Protein AF-A0A4R7UZ09-F1 (afdb_monomer)

Nearest PDB structures (foldseek):
  3q6a-assembly1_D  TM=7.659E-01  e=2.576E-01  Staphylococcus saprophyticus subsp. saprophyticus ATCC 15305 = NCTC 7292
  3q9q-assembly1_A  TM=7.322E-01  e=1.464E+00  Homo sapiens
  3w03-assembly1_B  TM=5.085E-01  e=7.398E-01  Homo sapiens
  3nhq-assembly1_A  TM=4.196E-01  e=1.376E+00  Pseudomonas aeruginosa
  4wpy-assembly1_A-2  TM=5.022E-01  e=5.388E+00  Mycobacterium tuberculosis H37Rv

Solvent-accessible surface area (backbone atoms only — not comparable to full-atom values): 3873 Å² total; per-residue (Å²): 125,81,45,79,46,89,89,39,36,43,28,40,71,56,90,91,27,40,41,37,42,39,46,43,86,42,94,94,51,72,42,76,49,79,47,78,49,64,96,46,70,69,59,47,65,67,47,47,66,58,51,54,54,49,54,52,52,51,51,61,67,71,74,110

Organism: NCBI:txid502181

Foldseek 3Di:
DPDDDPPAWDWDDDPNKIWIWGWDDDVPGIDIDIDIGDDDPVVVVVCVVVVVVVVVVVVVVVVD

Mean predicted aligned error: 3.08 Å

Radius of gyration: 13.08 Å; Cα contacts (8 Å, |Δi|>4): 70; chains: 1; bounding box: 31×17×33 Å

InterPro domains:
  IPR023393 START-like domain superfamily [G3DSA:3.30.530.20] (1-64)

Secondary structure (DSSP, 8-state):
--EEETTTEEEEEETTEEEEEEEEEETTEEEEEEEEE-SSHHHHHHHHHHHHHHHHHHHHHH--

Sequence (64 aa):
MLSCDPPVLLEYTWDTEVLRWELSDAEGGTRLVFTNIVDDESTAAAVDPGWDVGLKRLADALDL

Structure (mmCIF, N/CA/C/O backbone):
data_AF-A0A4R7UZ09-F1
#
_entry.id   AF-A0A4R7UZ09-F1
#
loop_
_atom_site.group_PDB
_atom_site.id
_atom_site.type_symbol
_atom_site.label_atom_id
_atom_site.label_alt_id
_atom_site.label_comp_id
_atom_site.label_asym_id
_atom_site.label_entity_id
_atom_site.label_seq_id
_atom_site.pdbx_PDB_ins_code
_atom_site.Cartn_x
_atom_site.Cartn_y
_atom_site.Cartn_z
_atom_site.occupancy
_atom_site.B_iso_or_equiv
_atom_site.auth_seq_id
_atom_site.auth_comp_id
_atom_site.auth_asym_id
_atom_site.auth_atom_id
_atom_site.pdbx_PDB_model_num
ATOM 1 N N . MET A 1 1 ? -8.375 1.257 -13.637 1.00 58.62 1 MET A N 1
ATOM 2 C CA . MET A 1 1 ? -8.569 0.816 -12.241 1.00 58.62 1 MET A CA 1
ATOM 3 C C . MET A 1 1 ? -8.680 -0.690 -12.284 1.00 58.62 1 MET A C 1
ATOM 5 O O . MET A 1 1 ? -9.527 -1.165 -13.032 1.00 58.62 1 MET A O 1
ATOM 9 N N . LEU A 1 2 ? -7.771 -1.405 -11.621 1.00 82.19 2 LEU A N 1
ATOM 10 C CA . LEU A 1 2 ? -7.704 -2.864 -11.724 1.00 82.19 2 LEU A CA 1
ATOM 11 C C . LEU A 1 2 ? -8.710 -3.530 -10.768 1.00 82.19 2 LEU A C 1
ATOM 13 O O . LEU A 1 2 ? -9.425 -4.425 -11.208 1.00 82.19 2 LEU A O 1
ATOM 17 N N . SER A 1 3 ? -8.883 -3.025 -9.534 1.00 95.25 3 SER A N 1
ATOM 18 C CA . SER A 1 3 ? -9.958 -3.468 -8.626 1.00 95.25 3 SER A CA 1
ATOM 19 C C . SER A 1 3 ? -10.268 -2.454 -7.511 1.00 95.25 3 SER A C 1
ATOM 21 O O . SER A 1 3 ? -9.383 -1.742 -7.044 1.00 95.25 3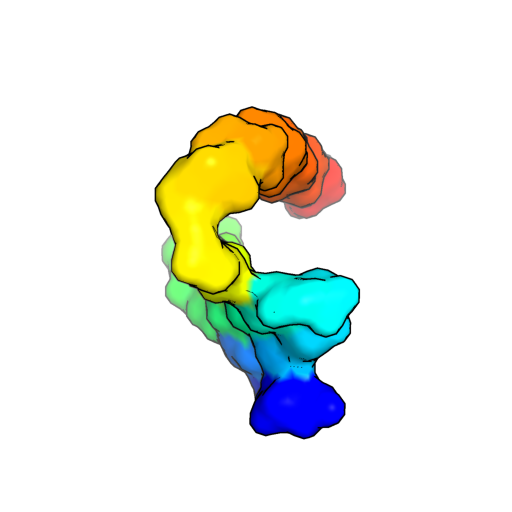 SER A O 1
ATOM 23 N N . CYS A 1 4 ? -11.526 -2.379 -7.074 1.00 97.25 4 CYS A N 1
ATOM 24 C CA . CYS A 1 4 ? -11.959 -1.610 -5.902 1.00 97.25 4 CYS A CA 1
ATOM 25 C C . CYS A 1 4 ? -13.173 -2.314 -5.285 1.00 97.25 4 CYS A C 1
ATOM 27 O O . CYS A 1 4 ? -14.247 -2.317 -5.888 1.00 97.25 4 CYS A O 1
ATOM 29 N N . ASP A 1 5 ? -12.982 -2.919 -4.114 1.00 97.50 5 ASP A N 1
ATOM 30 C CA . ASP A 1 5 ? -14.014 -3.634 -3.357 1.00 97.50 5 ASP A CA 1
ATOM 31 C C . ASP A 1 5 ? -14.008 -3.140 -1.902 1.00 97.50 5 ASP A C 1
ATOM 33 O O . ASP A 1 5 ? -13.265 -3.658 -1.063 1.00 97.50 5 ASP A O 1
ATOM 37 N N . PRO A 1 6 ? -14.746 -2.061 -1.593 1.00 95.50 6 PRO A N 1
ATOM 38 C CA . PRO A 1 6 ? -14.755 -1.500 -0.251 1.00 95.50 6 PRO A CA 1
ATOM 39 C C . PRO A 1 6 ? -15.439 -2.430 0.773 1.00 95.50 6 PRO A C 1
ATOM 41 O O . PRO A 1 6 ? -16.521 -2.943 0.491 1.00 95.50 6 PRO A O 1
ATOM 44 N N . PRO A 1 7 ? -14.892 -2.574 1.998 1.00 94.94 7 PRO A N 1
ATOM 45 C CA . PRO A 1 7 ? -13.688 -1.916 2.519 1.00 94.94 7 PRO A CA 1
ATOM 46 C C . PRO A 1 7 ? -12.400 -2.748 2.357 1.00 94.94 7 PRO A C 1
ATOM 48 O O . PRO A 1 7 ? -11.385 -2.385 2.936 1.00 94.94 7 PRO A O 1
ATOM 51 N N . VAL A 1 8 ? -12.427 -3.874 1.643 1.00 97.44 8 VAL A N 1
ATOM 52 C CA . VAL A 1 8 ? -11.407 -4.932 1.754 1.00 97.44 8 VAL A CA 1
ATOM 53 C C . VAL A 1 8 ? -10.260 -4.833 0.747 1.00 97.44 8 VAL A C 1
ATOM 55 O O . VAL A 1 8 ? -9.177 -5.345 1.025 1.00 97.44 8 VAL A O 1
ATOM 58 N N . LEU A 1 9 ? -10.465 -4.195 -0.410 1.00 98.12 9 LEU A N 1
ATOM 59 C CA . LEU A 1 9 ? -9.469 -4.166 -1.482 1.00 98.12 9 LEU A CA 1
ATOM 60 C C . LEU A 1 9 ? -9.468 -2.852 -2.266 1.00 98.12 9 LEU A C 1
ATOM 62 O O . LEU A 1 9 ? -10.501 -2.391 -2.756 1.00 98.12 9 LEU A O 1
ATOM 66 N N . LEU A 1 10 ? -8.267 -2.329 -2.496 1.00 98.12 10 LEU A N 1
ATOM 67 C CA . LEU A 1 10 ? -7.997 -1.301 -3.495 1.00 98.12 10 LEU A CA 1
ATOM 68 C C . LEU A 1 10 ? -6.767 -1.694 -4.321 1.00 98.12 10 LEU A C 1
ATOM 70 O O . LEU A 1 10 ? -5.705 -1.969 -3.768 1.00 98.12 10 LEU A O 1
ATOM 74 N N . GLU A 1 11 ? -6.897 -1.691 -5.646 1.00 98.50 11 GLU A N 1
ATOM 75 C CA . GLU A 1 11 ? -5.801 -1.975 -6.572 1.00 98.50 11 GLU A CA 1
ATOM 76 C C . GLU A 1 11 ? -5.796 -1.003 -7.755 1.00 98.50 11 GLU A C 1
ATOM 78 O O . GLU A 1 11 ? -6.775 -0.863 -8.507 1.00 98.50 11 GLU A O 1
ATOM 83 N N . TYR A 1 12 ? -4.668 -0.328 -7.944 1.00 97.62 12 TYR A N 1
ATOM 84 C CA . TYR A 1 12 ? -4.508 0.664 -8.997 1.00 97.62 12 TYR A CA 1
ATOM 85 C C . TYR A 1 12 ? -3.076 0.727 -9.510 1.00 97.62 12 TYR A C 1
ATOM 87 O O . TYR A 1 12 ? -2.124 0.339 -8.841 1.00 97.62 12 TYR A O 1
ATOM 95 N N . THR A 1 13 ? -2.948 1.243 -10.728 1.00 96.75 13 THR A N 1
ATOM 96 C CA . THR A 1 13 ? -1.658 1.521 -11.346 1.00 96.75 13 THR A CA 1
ATOM 97 C C . THR A 1 13 ? -1.158 2.890 -10.895 1.00 96.75 13 THR A C 1
ATOM 99 O O . THR A 1 13 ? -1.914 3.866 -10.960 1.00 96.75 13 THR A O 1
ATOM 102 N N . TRP A 1 14 ? 0.103 2.967 -10.478 1.00 92.56 14 TRP A N 1
ATOM 103 C CA . TRP A 1 14 ? 0.827 4.211 -10.245 1.00 92.56 14 TRP A CA 1
ATOM 104 C C . TRP A 1 14 ? 2.058 4.236 -11.150 1.00 92.56 14 TRP A C 1
ATOM 106 O O . TRP A 1 14 ? 3.000 3.482 -10.945 1.00 92.56 14 TRP A O 1
ATOM 116 N N . ASP A 1 15 ? 2.015 5.083 -12.179 1.00 92.31 15 ASP A N 1
ATOM 117 C CA . ASP A 1 15 ? 2.980 5.05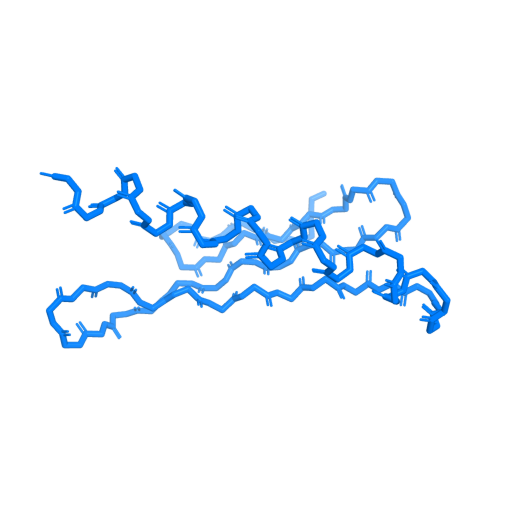2 -13.284 1.00 92.31 15 ASP A CA 1
ATOM 118 C C . ASP A 1 15 ? 3.009 3.676 -13.980 1.00 92.31 15 ASP A C 1
ATOM 120 O O . ASP A 1 15 ? 1.994 3.285 -14.562 1.00 92.31 15 ASP A O 1
ATOM 124 N N . THR A 1 16 ? 4.113 2.931 -13.909 1.00 92.88 16 THR A N 1
ATOM 125 C CA . THR A 1 16 ? 4.220 1.557 -14.429 1.00 92.88 16 THR A CA 1
ATOM 126 C C . THR A 1 16 ? 3.961 0.490 -13.364 1.00 92.88 16 THR A C 1
ATOM 128 O O . THR A 1 16 ? 3.819 -0.685 -13.692 1.00 92.88 16 THR A O 1
ATOM 131 N N . GLU A 1 17 ? 3.849 0.881 -12.097 1.00 95.25 17 GLU A N 1
ATOM 132 C CA . GLU A 1 17 ? 3.718 -0.032 -10.967 1.00 95.25 17 GLU A CA 1
ATOM 133 C C . GLU A 1 17 ? 2.253 -0.352 -10.663 1.00 95.25 17 GLU A C 1
ATOM 135 O O . GLU A 1 17 ? 1.350 0.453 -10.914 1.00 95.25 17 GLU A O 1
ATOM 140 N N . VAL A 1 18 ? 2.001 -1.507 -10.048 1.00 97.50 18 VAL A N 1
ATOM 141 C CA . VAL A 1 18 ? 0.684 -1.830 -9.480 1.00 97.50 18 VAL A CA 1
ATOM 142 C C . VAL A 1 18 ? 0.777 -1.830 -7.964 1.00 97.50 18 VAL A C 1
ATOM 144 O O . VAL A 1 18 ? 1.599 -2.534 -7.377 1.00 97.50 18 VAL A O 1
ATOM 147 N N . LEU A 1 19 ? -0.095 -1.049 -7.332 1.00 97.88 19 LEU A N 1
ATOM 148 C CA . LEU A 1 19 ? -0.250 -1.004 -5.887 1.00 97.88 19 LEU A CA 1
ATOM 149 C C . LEU A 1 19 ? -1.517 -1.738 -5.485 1.00 97.88 19 LEU A C 1
ATOM 151 O O . LEU A 1 19 ? -2.602 -1.428 -5.984 1.00 97.88 19 LEU A O 1
ATOM 155 N N . ARG A 1 20 ? -1.376 -2.667 -4.545 1.00 98.31 20 ARG A N 1
ATOM 156 C CA . ARG A 1 20 ? -2.470 -3.462 -3.998 1.00 98.31 20 ARG A CA 1
ATOM 157 C C . ARG A 1 20 ? -2.524 -3.314 -2.482 1.00 98.31 20 ARG A C 1
ATOM 159 O O . ARG A 1 20 ? -1.524 -3.517 -1.795 1.00 98.31 20 ARG A O 1
ATOM 166 N N . TRP A 1 21 ? -3.708 -2.976 -1.989 1.00 98.31 21 TRP A N 1
ATOM 167 C CA . TRP A 1 21 ? -4.007 -2.724 -0.584 1.00 98.31 21 TRP A CA 1
ATOM 168 C C . TRP A 1 21 ? -5.108 -3.680 -0.144 1.00 98.31 21 TRP A C 1
ATOM 170 O O . TRP A 1 21 ? -6.238 -3.575 -0.621 1.00 98.31 21 TRP A O 1
ATOM 180 N N . GLU A 1 22 ? -4.781 -4.608 0.748 1.00 98.56 22 GLU A N 1
ATOM 181 C CA . GLU A 1 22 ? -5.714 -5.614 1.257 1.00 98.56 22 GLU A CA 1
ATOM 182 C C . GLU A 1 22 ? -5.932 -5.412 2.751 1.00 98.56 22 GLU A C 1
ATOM 184 O O . GLU A 1 22 ? -4.976 -5.410 3.530 1.00 98.56 22 GLU A O 1
ATOM 189 N N . LEU A 1 23 ? -7.193 -5.238 3.140 1.00 98.31 23 LEU A N 1
ATOM 190 C CA . LEU A 1 23 ? -7.604 -5.071 4.527 1.00 98.31 23 LEU A CA 1
ATOM 191 C C . LEU A 1 23 ? -8.340 -6.316 5.012 1.00 98.31 23 LEU A C 1
ATOM 193 O O . LEU A 1 23 ? -9.224 -6.847 4.338 1.00 98.31 23 LEU A O 1
ATOM 197 N N . SER A 1 24 ? -7.994 -6.760 6.215 1.00 98.19 24 SER A N 1
ATOM 198 C CA . SER A 1 24 ? -8.698 -7.831 6.914 1.00 98.19 24 SER A CA 1
ATOM 199 C C . SER A 1 24 ? -8.810 -7.520 8.399 1.00 98.19 24 SER A C 1
ATOM 201 O O . SER A 1 24 ? -7.932 -6.867 8.969 1.00 98.19 24 SER A O 1
ATOM 203 N N . ASP A 1 25 ? -9.833 -8.063 9.048 1.00 97.44 25 ASP A N 1
ATOM 204 C CA . ASP A 1 25 ? -9.959 -7.985 10.501 1.00 97.44 25 ASP A CA 1
ATOM 205 C C . ASP A 1 25 ? -8.745 -8.624 11.198 1.00 97.44 25 ASP A C 1
ATOM 207 O O . ASP A 1 25 ? -8.207 -9.646 10.756 1.00 97.44 25 ASP A O 1
ATOM 211 N N . ALA A 1 26 ? -8.312 -8.016 12.300 1.00 95.50 26 ALA A N 1
ATOM 212 C CA . ALA A 1 26 ? -7.288 -8.539 13.195 1.00 95.50 26 ALA A CA 1
ATOM 213 C C . ALA A 1 26 ? -7.715 -8.331 14.654 1.00 95.50 26 ALA A C 1
ATOM 215 O O . ALA A 1 26 ? -8.561 -7.489 14.959 1.00 95.50 26 ALA A O 1
ATOM 216 N N . GLU A 1 27 ? -7.146 -9.100 15.582 1.00 94.50 27 GLU A N 1
ATOM 217 C CA . GLU A 1 27 ? -7.450 -8.915 17.001 1.00 94.50 27 GLU A CA 1
ATOM 218 C C . GLU A 1 27 ? -7.029 -7.508 17.448 1.00 94.50 27 GLU A C 1
ATOM 220 O O . GLU A 1 27 ? -5.858 -7.146 17.370 1.00 94.50 27 GLU A O 1
ATOM 225 N N . GLY A 1 28 ? -8.003 -6.705 17.886 1.00 91.00 28 GLY A N 1
ATOM 226 C CA . GLY A 1 28 ? -7.767 -5.335 18.338 1.00 91.00 28 GLY A CA 1
ATOM 227 C C . GLY A 1 28 ? -7.570 -4.297 17.227 1.00 91.00 28 GLY A C 1
ATOM 228 O O . GLY A 1 28 ? -7.240 -3.162 17.553 1.00 91.00 28 GLY A O 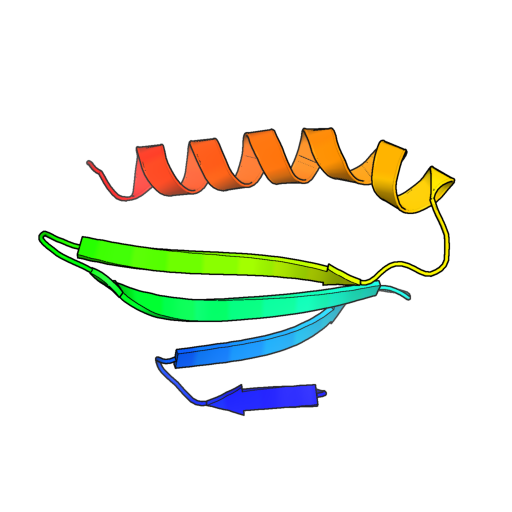1
ATOM 229 N N . GLY A 1 29 ? -7.786 -4.633 15.947 1.00 93.50 29 GLY A N 1
ATOM 230 C CA . GLY A 1 29 ? -7.616 -3.661 14.864 1.00 93.50 29 GLY A CA 1
ATOM 231 C C . GLY A 1 29 ? -7.837 -4.210 13.456 1.00 93.50 29 GLY A C 1
ATOM 232 O O . GLY A 1 29 ? -8.610 -5.136 13.223 1.00 93.50 29 GLY A O 1
ATOM 233 N N . THR A 1 30 ? -7.155 -3.608 12.486 1.00 96.06 30 THR A N 1
ATOM 234 C CA . THR A 1 30 ? -7.182 -4.009 11.074 1.00 96.06 30 THR A CA 1
ATOM 235 C C . THR A 1 30 ? -5.776 -4.382 10.636 1.00 96.06 30 THR A C 1
ATOM 237 O O . THR A 1 30 ? -4.816 -3.671 10.929 1.00 96.06 30 THR A O 1
ATOM 240 N N . ARG A 1 31 ? -5.644 -5.484 9.901 1.00 96.94 31 ARG A N 1
ATOM 241 C CA . ARG A 1 31 ? -4.404 -5.827 9.211 1.00 96.94 31 ARG A CA 1
ATOM 242 C C . ARG A 1 31 ? -4.446 -5.267 7.797 1.00 96.94 31 ARG A C 1
ATOM 244 O O . ARG A 1 31 ? -5.350 -5.595 7.038 1.00 96.94 31 ARG A O 1
ATOM 251 N N . LEU A 1 32 ? -3.425 -4.490 7.449 1.00 97.94 32 LEU A N 1
ATOM 252 C CA . LEU A 1 32 ? -3.127 -4.094 6.077 1.00 97.94 32 LEU A CA 1
ATOM 253 C C . LEU A 1 32 ? -2.010 -4.980 5.516 1.00 97.94 32 LEU A C 1
ATOM 255 O O . LEU A 1 32 ? -0.945 -5.108 6.122 1.00 97.94 32 LEU A O 1
ATOM 259 N N . VAL A 1 33 ? -2.243 -5.561 4.342 1.00 98.31 33 VAL A N 1
ATOM 260 C CA . VAL A 1 33 ? -1.198 -6.127 3.484 1.00 98.31 33 VAL A CA 1
ATOM 261 C C . VAL A 1 33 ? -1.052 -5.214 2.271 1.00 98.31 33 VAL A C 1
ATOM 263 O O . VAL A 1 33 ? -1.991 -5.033 1.499 1.00 98.31 33 VAL A O 1
A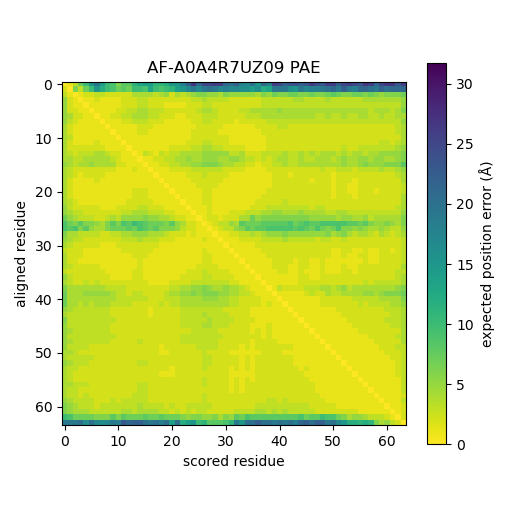TOM 266 N N . PHE A 1 34 ? 0.130 -4.621 2.127 1.00 98.44 34 PHE A N 1
ATOM 267 C CA . PHE A 1 34 ? 0.491 -3.791 0.984 1.00 98.44 34 PHE A CA 1
ATOM 268 C C . PHE A 1 34 ? 1.431 -4.569 0.061 1.00 98.44 34 PHE A C 1
ATOM 270 O O . PHE A 1 34 ? 2.415 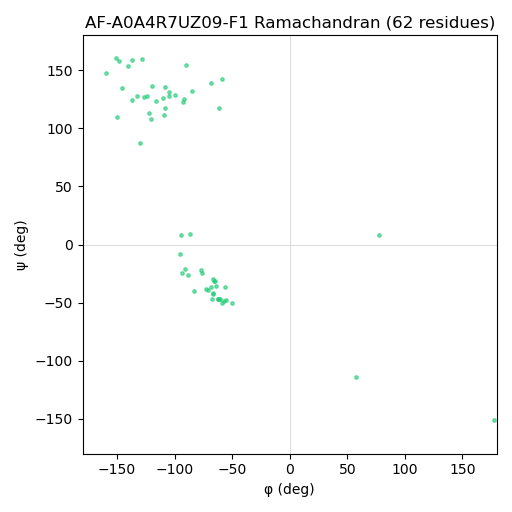-5.143 0.526 1.00 98.44 34 PHE A O 1
ATOM 277 N N . THR A 1 35 ? 1.129 -4.582 -1.237 1.00 98.12 35 THR A N 1
ATOM 278 C CA . THR A 1 35 ? 1.995 -5.156 -2.275 1.00 98.12 35 THR A CA 1
ATOM 279 C C . THR A 1 35 ? 2.245 -4.118 -3.362 1.00 98.12 35 THR A C 1
ATOM 281 O O . THR A 1 35 ? 1.299 -3.578 -3.937 1.00 98.12 35 THR A O 1
ATOM 284 N N . ASN A 1 36 ? 3.518 -3.876 -3.668 1.00 97.88 36 ASN A N 1
ATOM 285 C CA . ASN A 1 36 ? 3.964 -3.060 -4.792 1.00 97.88 36 ASN A CA 1
ATOM 286 C C . ASN A 1 36 ? 4.591 -3.981 -5.844 1.00 97.88 36 ASN A C 1
ATOM 288 O O . ASN A 1 36 ? 5.625 -4.600 -5.603 1.00 97.88 36 ASN A O 1
ATOM 292 N N . ILE A 1 37 ? 3.924 -4.109 -6.987 1.00 97.38 37 ILE A N 1
ATOM 293 C CA . ILE A 1 37 ? 4.401 -4.887 -8.129 1.00 97.38 37 ILE A CA 1
ATOM 294 C C . ILE A 1 37 ? 5.170 -3.936 -9.039 1.00 97.38 37 ILE A C 1
ATOM 296 O O . ILE A 1 37 ? 4.611 -2.942 -9.506 1.00 97.38 37 ILE A O 1
ATOM 300 N N . VAL A 1 38 ? 6.432 -4.272 -9.286 1.00 97.25 38 VAL A N 1
ATOM 301 C CA . VAL A 1 38 ? 7.376 -3.504 -10.101 1.00 97.25 38 VAL A CA 1
ATOM 302 C C . VAL A 1 38 ? 8.016 -4.412 -11.148 1.00 97.25 38 VAL A C 1
ATOM 304 O O . VAL A 1 38 ? 8.025 -5.636 -10.991 1.00 97.25 38 VAL A O 1
ATOM 307 N N . ASP A 1 39 ? 8.554 -3.818 -12.210 1.00 95.50 39 ASP A N 1
ATOM 308 C CA . ASP A 1 39 ? 9.080 -4.568 -13.356 1.00 95.50 39 ASP A CA 1
ATOM 309 C C . ASP A 1 39 ? 10.443 -5.227 -13.085 1.00 95.50 39 ASP A C 1
ATOM 311 O O . ASP A 1 39 ? 10.793 -6.221 -13.726 1.00 95.50 39 ASP A O 1
ATOM 315 N N . ASP A 1 40 ? 11.224 -4.690 -12.142 1.00 96.44 40 ASP A N 1
ATOM 316 C CA . ASP A 1 40 ? 12.584 -5.150 -11.876 1.00 96.44 40 ASP A CA 1
ATOM 317 C C . ASP A 1 40 ? 13.039 -4.947 -10.418 1.00 96.44 40 ASP A C 1
ATOM 319 O O . ASP A 1 40 ? 12.509 -4.138 -9.655 1.00 96.44 40 ASP A O 1
ATOM 323 N N . GLU A 1 41 ? 14.076 -5.692 -10.039 1.00 96.19 41 GLU A N 1
ATOM 324 C CA . GLU A 1 41 ? 14.638 -5.698 -8.686 1.00 96.19 41 GLU A CA 1
ATOM 325 C C . GLU A 1 41 ? 15.299 -4.367 -8.291 1.00 96.19 41 GLU A C 1
ATOM 327 O O . GLU A 1 41 ? 15.299 -4.006 -7.114 1.00 96.19 41 GLU A O 1
ATOM 332 N N . SER A 1 42 ? 15.842 -3.606 -9.249 1.00 97.44 42 SER A N 1
ATOM 333 C CA . SER A 1 42 ? 16.468 -2.313 -8.946 1.00 97.44 42 SER A CA 1
ATOM 334 C C . SER A 1 42 ? 15.422 -1.269 -8.561 1.00 97.44 42 SER A C 1
ATOM 336 O O . SER A 1 42 ? 15.629 -0.529 -7.597 1.00 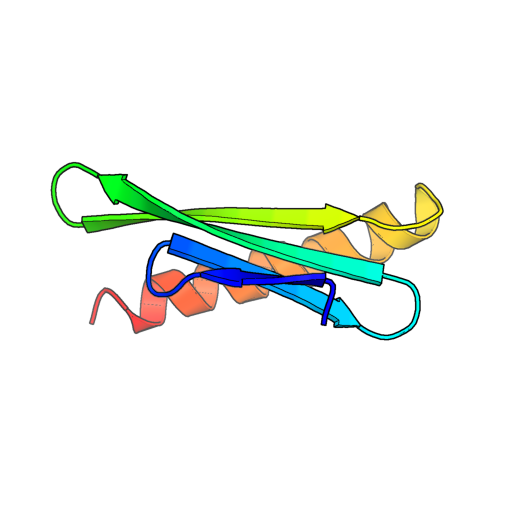97.44 42 SER A O 1
ATOM 338 N N . THR A 1 43 ? 14.270 -1.280 -9.237 1.00 96.44 43 THR A N 1
ATOM 339 C CA . THR A 1 43 ? 13.099 -0.486 -8.854 1.00 96.44 43 THR A CA 1
ATOM 340 C C . THR A 1 43 ? 12.599 -0.908 -7.476 1.00 96.44 43 THR A C 1
ATOM 342 O O . THR A 1 43 ? 12.434 -0.049 -6.611 1.00 96.44 43 THR A O 1
ATOM 345 N N . ALA A 1 44 ? 12.468 -2.218 -7.220 1.00 96.69 44 ALA A N 1
ATOM 346 C CA . ALA A 1 44 ? 12.050 -2.735 -5.913 1.00 96.69 44 ALA A CA 1
ATOM 347 C C . ALA A 1 44 ? 12.949 -2.220 -4.775 1.00 96.69 44 ALA A C 1
ATOM 349 O O . ALA A 1 44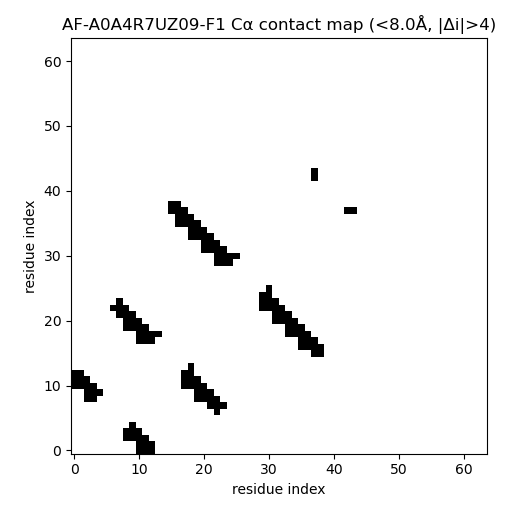 ? 12.457 -1.694 -3.778 1.00 96.69 44 ALA A O 1
ATOM 350 N N . ALA A 1 45 ? 14.271 -2.297 -4.952 1.00 97.62 45 ALA A N 1
ATOM 351 C CA . ALA A 1 45 ? 15.235 -1.813 -3.966 1.00 97.62 45 ALA A CA 1
ATOM 352 C C . ALA A 1 45 ? 15.185 -0.286 -3.771 1.00 97.62 45 ALA A C 1
ATOM 354 O O . ALA A 1 45 ? 15.461 0.204 -2.675 1.00 97.62 45 ALA A O 1
ATOM 355 N N . ALA A 1 46 ? 14.849 0.475 -4.817 1.00 97.19 46 ALA A N 1
ATOM 356 C CA . ALA A 1 46 ? 14.752 1.930 -4.747 1.00 97.19 46 ALA A CA 1
ATOM 357 C C . ALA A 1 46 ? 13.510 2.405 -3.973 1.00 97.19 46 ALA A C 1
ATOM 359 O O . ALA A 1 46 ? 13.596 3.388 -3.232 1.00 97.19 46 ALA A O 1
ATOM 360 N N . VAL A 1 47 ? 12.371 1.724 -4.133 1.00 96.88 47 VAL A N 1
ATOM 361 C CA . VAL A 1 47 ? 11.090 2.130 -3.524 1.00 96.88 47 VAL A CA 1
ATOM 362 C C . VAL A 1 47 ? 10.877 1.567 -2.116 1.00 96.88 47 VAL A C 1
ATOM 364 O O . VAL A 1 47 ? 10.189 2.203 -1.313 1.00 96.88 47 VAL A O 1
ATOM 367 N N . ASP A 1 48 ? 11.496 0.428 -1.786 1.00 97.19 48 ASP A N 1
ATOM 368 C CA . ASP A 1 48 ? 11.316 -0.286 -0.510 1.00 97.19 48 ASP A CA 1
ATOM 369 C C . ASP A 1 48 ? 11.478 0.609 0.739 1.00 97.19 48 ASP A C 1
ATOM 371 O O . ASP A 1 48 ? 10.537 0.681 1.536 1.00 97.19 48 ASP A O 1
ATOM 375 N N . PRO A 1 49 ? 12.553 1.415 0.894 1.00 98.31 49 PRO A N 1
ATOM 376 C CA . PRO A 1 49 ? 12.703 2.264 2.078 1.00 98.31 49 PRO A CA 1
ATOM 377 C C . PRO A 1 49 ? 11.624 3.349 2.183 1.00 98.31 49 PRO A C 1
ATOM 379 O O . PRO A 1 49 ? 11.251 3.764 3.283 1.00 98.31 49 PRO A O 1
ATOM 382 N N . GLY A 1 50 ? 11.131 3.837 1.040 1.00 98.12 50 GLY A N 1
ATOM 383 C CA . GLY A 1 50 ? 10.077 4.847 0.986 1.00 98.12 50 GLY A CA 1
ATOM 384 C C . GLY A 1 50 ? 8.748 4.293 1.490 1.00 98.12 50 GLY A C 1
ATOM 385 O O . GLY A 1 50 ? 8.101 4.918 2.339 1.00 98.12 50 GLY A O 1
ATOM 386 N N . TRP A 1 51 ? 8.376 3.101 1.020 1.00 97.81 51 TRP A N 1
ATOM 387 C CA . TRP A 1 51 ? 7.172 2.411 1.476 1.00 97.81 51 TRP A CA 1
ATOM 388 C C . TRP A 1 51 ? 7.260 1.986 2.933 1.00 97.81 51 TRP A C 1
ATOM 390 O O . TRP A 1 51 ? 6.305 2.209 3.678 1.00 97.81 51 TRP A O 1
ATOM 400 N N . ASP A 1 52 ? 8.404 1.460 3.368 1.00 98.00 52 ASP A N 1
ATOM 401 C CA . ASP A 1 52 ? 8.611 1.052 4.756 1.00 98.00 52 ASP A CA 1
ATOM 402 C C . ASP A 1 52 ? 8.384 2.218 5.734 1.00 9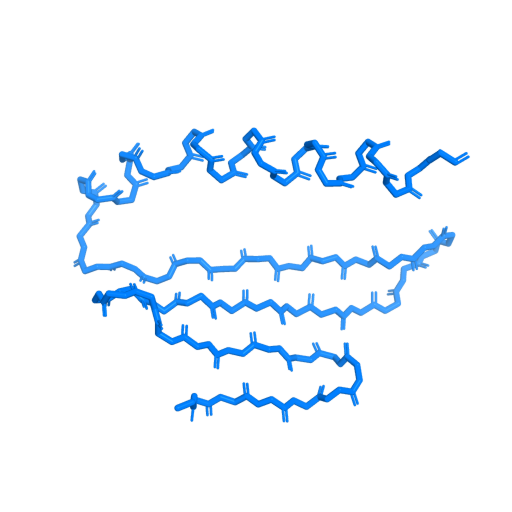8.00 52 ASP A C 1
ATOM 404 O O . ASP A 1 52 ? 7.611 2.108 6.692 1.00 98.00 52 ASP A O 1
ATOM 408 N N . VAL A 1 53 ? 8.990 3.379 5.458 1.00 98.56 53 VAL A N 1
ATOM 409 C CA . VAL A 1 53 ? 8.809 4.584 6.282 1.00 98.56 53 VAL A CA 1
ATOM 410 C C . VAL A 1 53 ? 7.378 5.117 6.189 1.00 98.56 53 VAL A C 1
ATOM 412 O O . VAL A 1 53 ? 6.810 5.531 7.203 1.00 98.56 53 VAL A O 1
ATOM 415 N N . GLY A 1 54 ? 6.787 5.125 4.993 1.00 98.19 54 GLY A N 1
ATOM 416 C CA . GLY A 1 54 ? 5.422 5.601 4.775 1.00 98.19 54 GLY A CA 1
ATOM 417 C C . GLY A 1 54 ? 4.383 4.787 5.547 1.00 98.19 54 GLY A C 1
ATOM 418 O O . GLY A 1 54 ? 3.545 5.364 6.240 1.00 98.19 54 GLY A O 1
ATOM 419 N N . LEU A 1 55 ? 4.473 3.456 5.486 1.00 98.06 55 LEU A N 1
ATOM 420 C CA . LEU A 1 55 ? 3.551 2.544 6.167 1.00 98.06 55 LEU A CA 1
ATOM 421 C C . LEU A 1 55 ? 3.708 2.594 7.690 1.00 98.06 55 LEU A C 1
ATOM 423 O O . LEU A 1 55 ? 2.703 2.567 8.398 1.00 98.06 55 LEU A O 1
ATOM 427 N N . LYS A 1 56 ? 4.936 2.749 8.206 1.00 97.75 56 LYS A N 1
ATOM 428 C CA . LYS A 1 56 ? 5.161 2.979 9.644 1.00 97.75 56 LYS A CA 1
ATOM 429 C C . LYS A 1 56 ? 4.487 4.263 10.127 1.00 97.75 56 LYS A C 1
ATOM 431 O O . LYS A 1 56 ? 3.762 4.240 11.112 1.00 97.75 56 LYS A O 1
ATOM 436 N N . ARG A 1 57 ? 4.653 5.367 9.392 1.00 98.19 57 ARG A N 1
ATOM 437 C CA . ARG A 1 57 ? 4.000 6.645 9.727 1.00 98.19 57 ARG A CA 1
ATOM 438 C C . ARG A 1 57 ? 2.479 6.574 9.652 1.00 98.19 57 ARG A C 1
ATOM 440 O O . ARG A 1 57 ? 1.808 7.248 10.425 1.00 98.19 57 ARG A O 1
ATOM 447 N N . LEU A 1 58 ? 1.941 5.804 8.706 1.00 97.12 58 LEU A N 1
ATOM 448 C CA . LEU A 1 58 ? 0.504 5.564 8.616 1.00 97.12 58 LEU A CA 1
ATOM 449 C C . LEU A 1 58 ? -0.004 4.850 9.872 1.00 97.12 58 LEU A C 1
ATOM 451 O O . LEU A 1 58 ? -0.998 5.292 10.435 1.00 97.12 58 LEU A O 1
ATOM 455 N N . ALA A 1 59 ? 0.685 3.795 10.315 1.00 95.19 59 ALA A N 1
ATOM 456 C CA . ALA A 1 59 ? 0.336 3.090 11.547 1.00 95.19 59 ALA A CA 1
ATOM 457 C C . ALA A 1 59 ? 0.372 4.036 12.760 1.00 95.19 59 ALA A C 1
ATOM 459 O O . ALA A 1 59 ? -0.637 4.174 13.446 1.00 95.19 59 ALA A O 1
ATOM 460 N N . ASP A 1 60 ? 1.463 4.792 12.934 1.00 96.50 60 ASP A N 1
ATOM 461 C CA . ASP A 1 60 ? 1.604 5.761 14.032 1.00 96.50 60 ASP A CA 1
ATOM 462 C C . ASP A 1 60 ? 0.464 6.796 14.064 1.00 96.50 60 ASP A C 1
ATOM 464 O O . ASP A 1 60 ? 0.037 7.223 15.132 1.00 96.50 60 ASP A O 1
ATOM 468 N N . ALA A 1 61 ? -0.024 7.229 12.896 1.00 96.50 61 ALA A N 1
ATOM 469 C CA . ALA A 1 61 ? -1.101 8.213 12.795 1.00 96.50 61 ALA A CA 1
ATOM 470 C C . ALA A 1 61 ? -2.498 7.635 13.086 1.00 96.50 61 ALA A C 1
ATOM 472 O O . ALA A 1 61 ? -3.409 8.405 13.394 1.00 96.50 61 ALA A O 1
ATOM 473 N N . LEU A 1 62 ? -2.678 6.318 12.948 1.00 94.50 62 LEU A N 1
ATOM 474 C CA . LEU A 1 62 ? -3.937 5.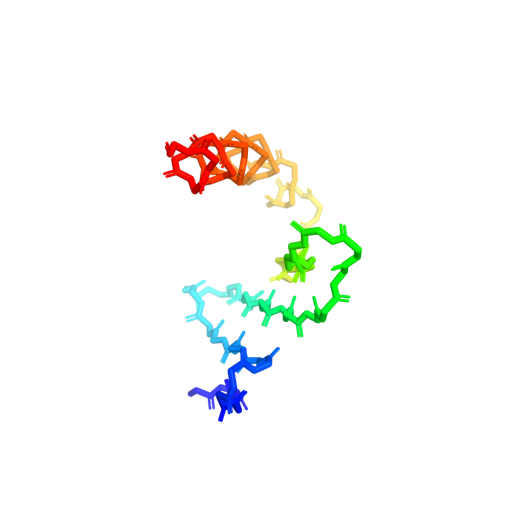611 13.210 1.00 94.50 62 LEU A CA 1
ATOM 475 C C . LEU A 1 62 ? -4.049 5.116 14.659 1.00 94.50 62 LEU A C 1
ATOM 477 O O . LEU A 1 62 ? -5.164 4.897 15.124 1.00 94.50 62 LEU A O 1
ATOM 481 N N . ASP A 1 63 ? -2.920 4.978 15.357 1.00 88.69 63 ASP A N 1
ATOM 482 C CA . ASP A 1 63 ? -2.840 4.567 16.767 1.00 88.69 63 ASP A CA 1
ATOM 483 C C . ASP A 1 63 ? -2.966 5.746 17.766 1.00 88.69 63 ASP A C 1
ATOM 485 O O . ASP A 1 63 ? -2.746 5.571 18.969 1.00 88.69 63 ASP A O 1
ATOM 489 N N . LEU A 1 64 ? -3.308 6.952 17.285 1.00 66.50 64 LEU A N 1
ATOM 490 C CA . LEU A 1 64 ? -3.612 8.145 18.099 1.00 66.50 64 LEU A CA 1
ATOM 491 C C . LEU A 1 64 ? -5.043 8.122 18.656 1.00 66.50 64 LEU A C 1
ATOM 493 O O . LEU A 1 64 ? -5.202 8.513 19.838 1.00 66.50 64 LEU A O 1
#

pLDDT: mean 95.37, std 6.49, range [58.62, 98.56]